Protein AF-A0AAU7A7Y3-F1 (afdb_monomer_lite)

pLDDT: mean 79.66, std 10.69, range [41.81, 94.44]

Structure (mmCIF, N/CA/C/O backbone):
data_AF-A0AAU7A7Y3-F1
#
_entry.id   AF-A0AAU7A7Y3-F1
#
loop_
_atom_site.group_PDB
_atom_site.id
_atom_site.type_symbol
_atom_site.label_atom_id
_atom_site.label_alt_id
_atom_site.label_comp_id
_atom_site.label_asym_id
_atom_site.label_entity_id
_atom_site.label_seq_id
_atom_site.pdbx_PDB_ins_code
_atom_site.Cartn_x
_atom_site.Cartn_y
_atom_site.Cartn_z
_atom_site.occupancy
_atom_site.B_iso_or_equiv
_atom_site.auth_seq_id
_atom_site.auth_comp_id
_atom_site.auth_asym_id
_atom_site.auth_atom_id
_atom_site.pdbx_PDB_model_num
ATOM 1 N N . MET A 1 1 ? 33.910 0.884 -14.013 1.00 46.66 1 MET A N 1
ATOM 2 C CA . MET A 1 1 ? 33.035 1.898 -13.382 1.00 46.66 1 MET A CA 1
ATOM 3 C C . MET A 1 1 ? 31.582 1.558 -13.727 1.00 46.66 1 MET A C 1
ATOM 5 O O . MET A 1 1 ? 30.944 2.311 -14.442 1.00 46.66 1 MET A O 1
ATOM 9 N N . GLU A 1 2 ? 31.076 0.403 -13.277 1.00 53.59 2 GLU A N 1
ATOM 10 C CA . GLU A 1 2 ? 29.744 -0.109 -13.681 1.00 53.59 2 GLU A CA 1
ATOM 11 C C . GLU A 1 2 ? 28.828 -0.493 -12.503 1.00 53.59 2 GLU A C 1
ATOM 13 O O . GLU A 1 2 ? 27.625 -0.614 -12.694 1.00 53.59 2 GLU A O 1
ATOM 18 N N . ASP A 1 3 ? 29.339 -0.593 -11.268 1.00 56.81 3 ASP A N 1
ATOM 19 C CA . ASP A 1 3 ? 28.534 -1.075 -10.131 1.00 56.81 3 ASP A CA 1
ATOM 20 C C . ASP A 1 3 ? 27.714 0.005 -9.405 1.00 56.81 3 ASP A C 1
ATOM 22 O O . ASP A 1 3 ? 26.627 -0.265 -8.894 1.00 56.81 3 ASP A O 1
ATOM 26 N N . GLN A 1 4 ? 28.189 1.256 -9.357 1.00 56.62 4 GLN A N 1
ATOM 27 C CA . GLN A 1 4 ? 27.491 2.310 -8.600 1.00 56.62 4 GLN A CA 1
ATOM 28 C C . GLN A 1 4 ? 26.180 2.754 -9.266 1.00 56.62 4 GLN A C 1
ATOM 30 O O . GLN A 1 4 ? 25.235 3.141 -8.577 1.00 56.62 4 GLN A O 1
ATOM 35 N N . THR A 1 5 ? 26.087 2.648 -10.592 1.00 62.56 5 THR A N 1
ATOM 36 C CA . THR A 1 5 ? 24.896 3.017 -11.369 1.00 62.56 5 THR A CA 1
ATOM 37 C C . THR A 1 5 ? 23.749 2.022 -11.169 1.00 62.56 5 THR A C 1
ATOM 39 O O . THR A 1 5 ? 22.590 2.428 -11.133 1.00 62.56 5 THR A O 1
ATOM 42 N N . SER A 1 6 ? 24.064 0.736 -10.970 1.00 76.25 6 SER A N 1
ATOM 43 C CA . SER A 1 6 ? 23.078 -0.333 -10.758 1.00 76.25 6 SER A CA 1
ATOM 44 C C . SER A 1 6 ? 22.378 -0.206 -9.400 1.00 76.25 6 SER A C 1
ATOM 46 O O . SER A 1 6 ? 21.149 -0.189 -9.321 1.00 76.25 6 SER A O 1
ATOM 48 N N . LEU A 1 7 ? 23.147 0.002 -8.327 1.00 80.44 7 LEU A N 1
ATOM 49 C CA . LEU A 1 7 ? 22.608 0.185 -6.975 1.00 80.44 7 LEU A CA 1
ATOM 50 C C . LEU A 1 7 ? 21.756 1.456 -6.863 1.00 80.44 7 LEU A C 1
ATOM 52 O O . LEU A 1 7 ? 20.659 1.415 -6.309 1.00 80.44 7 LEU A O 1
ATOM 56 N N . ALA A 1 8 ? 22.220 2.571 -7.434 1.00 82.75 8 ALA A N 1
ATOM 57 C CA . ALA A 1 8 ? 21.461 3.819 -7.445 1.00 82.75 8 ALA A CA 1
ATOM 58 C C . ALA A 1 8 ? 20.129 3.687 -8.207 1.00 82.75 8 ALA A C 1
ATOM 60 O O . ALA A 1 8 ? 19.105 4.180 -7.734 1.00 82.75 8 ALA A O 1
ATOM 61 N N . ALA A 1 9 ? 20.121 2.981 -9.342 1.00 82.25 9 ALA A N 1
ATOM 62 C CA . ALA A 1 9 ? 18.907 2.721 -10.114 1.00 82.25 9 ALA A CA 1
ATOM 63 C C . ALA A 1 9 ? 17.921 1.807 -9.364 1.00 82.25 9 ALA A C 1
ATOM 65 O O . ALA A 1 9 ? 16.721 2.083 -9.342 1.00 82.25 9 ALA A O 1
ATOM 66 N N . LEU A 1 10 ? 18.415 0.766 -8.685 1.00 82.12 10 LEU A N 1
ATOM 67 C CA . LEU A 1 10 ? 17.587 -0.091 -7.829 1.00 82.12 10 LEU A CA 1
ATOM 68 C C . LEU A 1 10 ? 16.946 0.703 -6.685 1.00 82.12 10 LEU A C 1
ATOM 70 O O . LEU A 1 10 ? 15.745 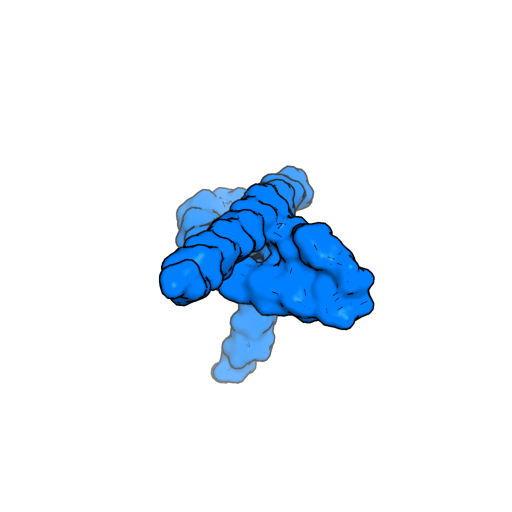0.577 -6.445 1.00 82.12 10 LEU A O 1
ATOM 74 N N . PHE A 1 11 ? 17.715 1.567 -6.018 1.00 85.56 11 PHE A N 1
ATOM 75 C CA . PHE A 1 11 ? 17.185 2.449 -4.976 1.00 85.56 11 PHE A CA 1
ATOM 76 C C . PHE A 1 11 ? 16.155 3.445 -5.518 1.00 85.56 11 PHE A C 1
ATOM 78 O O . PHE A 1 11 ? 15.148 3.694 -4.852 1.00 85.56 11 PHE A O 1
ATOM 85 N N . ALA A 1 12 ? 16.375 3.996 -6.713 1.00 85.69 12 ALA A N 1
ATOM 86 C CA . ALA A 1 12 ? 15.429 4.899 -7.361 1.00 85.69 12 ALA A CA 1
ATOM 87 C C . ALA A 1 12 ? 14.096 4.196 -7.669 1.00 85.69 12 ALA A C 1
ATOM 89 O O . ALA A 1 12 ? 13.045 4.694 -7.267 1.00 85.69 12 ALA A O 1
ATOM 90 N N . ASN A 1 13 ? 14.145 3.002 -8.267 1.00 85.38 13 ASN A N 1
ATOM 91 C CA . ASN A 1 13 ? 12.955 2.202 -8.569 1.00 85.38 13 ASN A CA 1
ATOM 92 C C . ASN A 1 13 ? 12.210 1.775 -7.300 1.00 85.38 13 ASN A C 1
ATOM 94 O O . ASN A 1 13 ? 10.988 1.882 -7.223 1.00 85.38 13 ASN A O 1
ATOM 98 N N . MET A 1 14 ? 12.933 1.336 -6.267 1.00 84.81 14 MET A N 1
ATOM 99 C CA . MET A 1 14 ? 12.324 0.971 -4.986 1.00 84.81 14 MET A CA 1
ATOM 100 C C . MET A 1 14 ? 11.643 2.177 -4.331 1.00 84.81 14 MET A C 1
ATOM 102 O O . MET A 1 14 ? 10.534 2.060 -3.809 1.00 84.81 14 MET A O 1
ATOM 106 N N . LYS A 1 15 ? 12.279 3.354 -4.382 1.00 88.31 15 LYS A N 1
ATOM 107 C CA . LYS A 1 15 ? 11.693 4.598 -3.877 1.00 88.31 15 LYS A CA 1
ATOM 108 C C . LYS A 1 15 ? 10.420 4.958 -4.638 1.00 88.31 15 LYS A C 1
ATOM 110 O O . LYS A 1 15 ? 9.438 5.340 -4.004 1.00 88.31 15 LYS A O 1
ATOM 115 N N . GLU A 1 16 ? 10.419 4.829 -5.960 1.00 89.38 16 GLU A N 1
ATOM 116 C CA . GLU A 1 16 ? 9.242 5.089 -6.791 1.00 89.38 16 GLU A CA 1
ATOM 117 C C . GLU A 1 16 ? 8.087 4.144 -6.437 1.00 89.38 16 GLU A C 1
ATOM 119 O O . GLU A 1 16 ? 6.991 4.603 -6.120 1.00 89.38 16 GLU A O 1
ATOM 124 N N . GLN A 1 17 ? 8.350 2.839 -6.363 1.00 88.88 17 GLN A N 1
ATOM 125 C CA . GLN A 1 17 ? 7.360 1.829 -5.977 1.00 88.88 17 GLN A CA 1
ATOM 126 C C . GLN A 1 17 ? 6.788 2.074 -4.575 1.00 88.88 17 GLN A C 1
ATOM 128 O O . GLN A 1 17 ? 5.572 2.052 -4.386 1.00 88.88 17 GLN A O 1
ATOM 133 N N . MET A 1 18 ? 7.649 2.369 -3.597 1.00 87.12 18 MET A N 1
ATOM 134 C CA . MET A 1 18 ? 7.231 2.729 -2.238 1.00 87.12 18 MET A CA 1
ATOM 135 C C . MET A 1 18 ? 6.367 3.991 -2.225 1.00 87.12 18 MET A C 1
ATOM 137 O O . MET A 1 18 ? 5.384 4.062 -1.490 1.00 87.12 18 MET A O 1
ATOM 141 N N . THR A 1 19 ? 6.710 4.977 -3.054 1.00 88.94 19 THR A N 1
ATOM 142 C CA . THR A 1 19 ? 5.951 6.224 -3.183 1.00 88.94 19 THR A CA 1
ATOM 143 C C . THR A 1 19 ? 4.564 5.945 -3.759 1.00 88.94 19 THR A C 1
ATOM 145 O O . THR A 1 19 ? 3.569 6.393 -3.192 1.00 88.94 19 THR A O 1
ATOM 148 N N . LEU A 1 20 ? 4.470 5.145 -4.824 1.00 89.69 20 LEU A N 1
ATOM 149 C CA . LEU A 1 20 ? 3.193 4.753 -5.428 1.00 89.69 20 LEU A CA 1
ATOM 150 C C . LEU A 1 20 ? 2.308 3.982 -4.447 1.00 89.69 20 LEU A C 1
ATOM 152 O O . LEU A 1 20 ? 1.123 4.301 -4.313 1.00 89.69 20 LEU A O 1
ATOM 156 N N . LEU A 1 21 ? 2.881 3.021 -3.718 1.00 87.19 21 LEU A N 1
ATOM 157 C CA . LEU A 1 21 ? 2.182 2.270 -2.674 1.00 87.19 21 LEU A CA 1
ATOM 158 C C . LEU A 1 21 ? 1.688 3.188 -1.551 1.00 87.19 21 LEU A C 1
ATOM 160 O O . LEU A 1 21 ? 0.539 3.076 -1.131 1.00 87.19 21 LEU A O 1
ATOM 164 N N . ALA A 1 22 ? 2.524 4.120 -1.087 1.00 86.62 22 ALA A N 1
ATOM 165 C CA . ALA A 1 22 ? 2.166 5.041 -0.014 1.00 86.62 22 ALA A CA 1
ATOM 166 C C . ALA A 1 22 ? 1.048 6.007 -0.434 1.00 86.62 22 ALA A C 1
ATOM 168 O O . ALA A 1 22 ? 0.048 6.129 0.273 1.00 86.62 22 ALA A O 1
ATOM 169 N N . PHE A 1 23 ? 1.173 6.663 -1.591 1.00 89.25 23 PHE A N 1
ATOM 170 C CA . PHE A 1 23 ? 0.167 7.617 -2.066 1.00 89.25 23 PHE A CA 1
ATOM 171 C C . PHE A 1 23 ? -1.179 6.945 -2.345 1.00 89.25 23 PHE A C 1
ATOM 173 O O . PHE A 1 23 ? -2.218 7.426 -1.886 1.00 89.25 23 PHE A O 1
ATOM 180 N N . SER A 1 24 ? -1.176 5.815 -3.054 1.00 88.38 24 SER A N 1
ATOM 181 C CA . SER A 1 24 ? -2.414 5.077 -3.326 1.00 88.38 24 SER A CA 1
ATOM 182 C C . SER A 1 24 ? -3.005 4.445 -2.065 1.00 88.38 24 SER A C 1
ATOM 184 O O . SER A 1 24 ? -4.222 4.475 -1.890 1.00 88.38 24 SER A O 1
ATOM 186 N N . GLY A 1 25 ? -2.166 3.962 -1.144 1.00 85.75 25 GLY A N 1
ATOM 187 C CA . GLY A 1 25 ? -2.582 3.452 0.163 1.00 85.75 25 GLY A CA 1
ATOM 188 C C . GLY A 1 25 ? -3.259 4.502 1.032 1.00 85.75 25 GLY A C 1
ATOM 189 O O . GLY A 1 25 ? -4.315 4.233 1.605 1.00 85.75 25 GLY A O 1
ATOM 190 N N . ILE A 1 26 ? -2.732 5.727 1.065 1.00 87.19 26 ILE A N 1
ATOM 191 C CA . ILE A 1 26 ? -3.400 6.852 1.733 1.00 87.19 26 ILE A CA 1
ATOM 192 C C . ILE A 1 26 ? -4.759 7.130 1.076 1.00 87.19 26 ILE A C 1
ATOM 194 O O . ILE A 1 26 ? -5.755 7.288 1.783 1.00 87.19 26 ILE A O 1
ATOM 198 N N . GLY A 1 27 ? -4.826 7.129 -0.259 1.00 85.31 27 GLY A N 1
ATOM 199 C CA . GLY A 1 27 ? -6.081 7.293 -0.999 1.00 85.31 27 GLY A CA 1
ATOM 200 C C . GLY A 1 27 ? -7.122 6.216 -0.667 1.00 85.31 27 GLY A C 1
ATOM 201 O O . GLY A 1 27 ? -8.282 6.537 -0.409 1.00 85.31 27 GLY A O 1
ATOM 202 N N . GLY A 1 28 ? -6.705 4.951 -0.591 1.00 83.94 28 GLY A N 1
ATOM 203 C CA . GLY A 1 28 ? -7.563 3.836 -0.184 1.00 83.94 28 GLY A CA 1
ATOM 204 C C . GLY A 1 28 ? -8.052 3.965 1.262 1.00 83.94 28 GLY A C 1
ATOM 205 O O . GLY A 1 28 ? -9.237 3.770 1.535 1.00 83.94 28 GLY A O 1
ATOM 206 N N . ALA A 1 29 ? -7.174 4.360 2.186 1.00 83.00 29 ALA A N 1
ATOM 207 C CA . ALA A 1 29 ? -7.527 4.557 3.592 1.00 83.00 29 ALA A CA 1
ATOM 208 C C . ALA A 1 29 ? -8.493 5.734 3.786 1.00 83.00 29 ALA A C 1
ATOM 210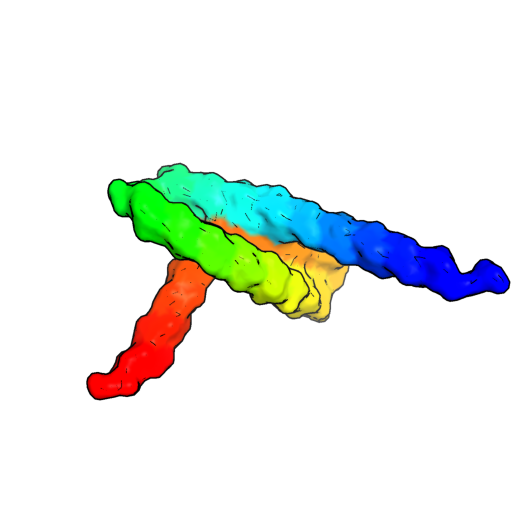 O O . ALA A 1 29 ? -9.434 5.658 4.585 1.00 83.00 29 ALA A O 1
ATOM 211 N N . PHE A 1 30 ? -8.304 6.813 3.024 1.00 83.62 30 PHE A N 1
ATOM 212 C CA . PHE A 1 30 ? -9.251 7.920 2.968 1.00 83.62 30 PHE A CA 1
ATOM 213 C C . PHE A 1 30 ? -10.611 7.452 2.441 1.00 83.62 30 PHE A C 1
ATOM 215 O O . PHE A 1 30 ? -11.625 7.675 3.100 1.00 83.62 30 PHE A O 1
ATOM 222 N N . PHE A 1 31 ? -10.631 6.727 1.318 1.00 84.94 31 PHE A N 1
ATOM 223 C CA . PHE A 1 31 ? -11.852 6.167 0.738 1.00 84.94 31 PHE A CA 1
ATOM 224 C C . PHE A 1 31 ? -12.622 5.296 1.742 1.00 84.94 31 PHE A C 1
ATOM 226 O O . PHE A 1 31 ? -13.818 5.501 1.951 1.00 84.94 31 PHE A O 1
ATOM 233 N N . ARG A 1 32 ? -11.927 4.397 2.453 1.00 82.19 32 ARG A N 1
ATOM 234 C CA . ARG A 1 32 ? -12.511 3.604 3.547 1.00 82.19 32 ARG A CA 1
ATOM 235 C C . ARG A 1 32 ? -13.107 4.487 4.636 1.00 82.19 32 ARG A C 1
ATOM 237 O O . ARG A 1 32 ? -14.198 4.207 5.109 1.00 82.19 32 ARG A O 1
ATOM 244 N N . THR A 1 33 ? -12.401 5.538 5.040 1.00 81.19 33 THR A N 1
ATOM 245 C CA . THR A 1 33 ? -12.848 6.432 6.120 1.00 81.19 33 THR A CA 1
ATOM 246 C C . THR A 1 33 ? -14.132 7.167 5.761 1.00 81.19 33 THR A C 1
ATOM 248 O O . THR A 1 33 ? -14.990 7.337 6.622 1.00 81.19 33 THR A O 1
ATOM 251 N N . VAL A 1 34 ? -14.262 7.584 4.500 1.00 81.7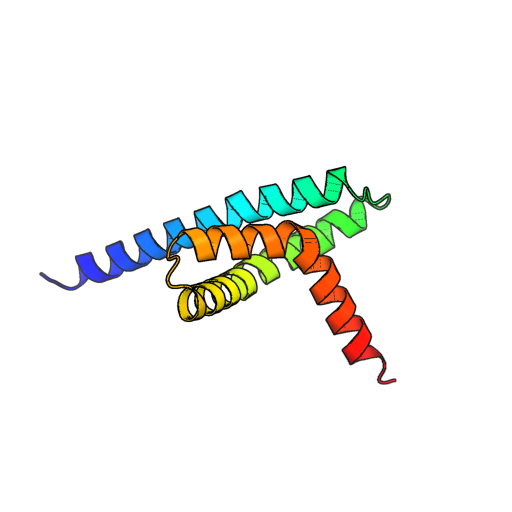5 34 VAL A N 1
ATOM 252 C CA . VAL A 1 34 ? -15.478 8.221 3.984 1.00 81.75 34 VAL A CA 1
ATOM 253 C C . VAL A 1 34 ? -16.649 7.236 3.971 1.00 81.75 34 VAL A C 1
ATOM 255 O O . VAL A 1 34 ? -17.763 7.618 4.316 1.00 81.75 34 VAL A O 1
ATOM 258 N N . LEU A 1 35 ? -16.410 5.973 3.603 1.00 80.94 35 LEU A N 1
ATOM 259 C CA . LEU A 1 35 ? -17.466 4.960 3.499 1.00 80.94 35 LEU A CA 1
ATOM 260 C C . LEU A 1 35 ? -17.853 4.300 4.830 1.00 80.94 35 LEU A C 1
ATOM 262 O O . LEU A 1 35 ? -19.006 3.917 5.007 1.00 80.94 35 LEU A O 1
ATOM 266 N N . ALA A 1 36 ? -16.902 4.124 5.744 1.00 76.06 36 ALA A N 1
ATOM 267 C CA . ALA A 1 36 ? -17.069 3.383 6.991 1.00 76.06 36 ALA A CA 1
ATOM 268 C C . ALA A 1 36 ? -16.272 4.055 8.129 1.00 76.06 36 ALA A C 1
ATOM 270 O O . ALA A 1 36 ? -15.146 3.645 8.436 1.00 76.06 36 ALA A O 1
ATOM 271 N N . PRO A 1 37 ? -16.824 5.108 8.754 1.00 70.25 37 PRO A N 1
ATOM 272 C CA . PRO A 1 37 ? -16.163 5.804 9.853 1.00 70.25 37 PRO A CA 1
ATOM 273 C C . PRO A 1 37 ? -16.130 4.941 11.130 1.00 70.25 37 PRO A C 1
ATOM 275 O O . PRO A 1 37 ? -17.151 4.424 11.571 1.00 70.25 37 PRO A O 1
ATOM 278 N N . GLU A 1 38 ? -14.951 4.795 11.744 1.00 66.31 38 GLU A N 1
ATOM 279 C CA . GLU A 1 38 ? -14.767 4.106 13.034 1.00 66.31 38 GLU A CA 1
ATOM 280 C C . GLU A 1 38 ? -14.716 5.087 14.220 1.00 66.31 38 GLU A C 1
ATOM 282 O O . GLU A 1 38 ? -14.050 6.120 14.145 1.00 66.31 38 GLU A O 1
ATOM 287 N N . GLU A 1 39 ? -15.340 4.722 15.348 1.00 64.88 39 GLU A N 1
ATOM 288 C CA . GLU A 1 39 ? -15.458 5.571 16.551 1.00 64.88 39 GLU A CA 1
ATOM 289 C C . GLU A 1 39 ? -14.204 5.590 17.460 1.00 64.88 39 GLU A C 1
ATOM 291 O O . GLU A 1 39 ? -13.992 6.545 18.209 1.00 64.88 39 GLU A O 1
ATOM 296 N N . GLN A 1 40 ? -13.334 4.568 17.421 1.00 75.94 40 GLN A N 1
ATOM 297 C CA . GLN A 1 40 ? -12.227 4.410 18.387 1.00 75.94 40 GLN A CA 1
ATOM 298 C C . GLN A 1 40 ? -10.861 4.899 17.865 1.00 75.94 40 GLN A C 1
ATOM 300 O O . GLN A 1 40 ? -10.024 4.122 17.400 1.00 75.94 40 GLN A O 1
ATOM 305 N N . TRP A 1 41 ? -10.578 6.189 18.056 1.00 72.00 41 TRP A N 1
ATOM 306 C CA . TRP A 1 41 ? -9.349 6.862 17.598 1.00 72.00 41 TRP A CA 1
ATOM 307 C C . TRP A 1 41 ? -8.025 6.245 18.084 1.00 72.00 41 TRP A C 1
ATOM 309 O O . TRP A 1 41 ? -7.076 6.141 17.310 1.00 72.00 41 TRP A O 1
ATOM 319 N N . LYS A 1 42 ? -7.931 5.803 19.348 1.00 73.31 42 LYS A N 1
ATOM 320 C CA . LYS A 1 42 ? -6.688 5.199 19.877 1.00 73.31 42 LYS A CA 1
ATOM 321 C C . LYS A 1 42 ? -6.345 3.874 19.198 1.00 73.31 42 LYS A C 1
ATOM 323 O O . LYS A 1 42 ? -5.183 3.630 18.884 1.00 73.31 42 LYS A O 1
ATOM 328 N N . ARG A 1 43 ? -7.353 3.029 18.960 1.00 71.00 43 ARG A N 1
ATOM 329 C CA . ARG A 1 43 ? -7.166 1.726 18.310 1.00 71.00 43 ARG A CA 1
ATOM 330 C C . ARG A 1 43 ? -6.738 1.910 16.854 1.00 71.00 43 ARG A C 1
ATOM 332 O O . ARG A 1 43 ? -5.799 1.259 16.411 1.00 71.00 43 ARG A O 1
ATOM 339 N N . ARG A 1 44 ? -7.325 2.906 16.186 1.00 70.50 44 ARG A N 1
ATOM 340 C CA . ARG A 1 44 ? -7.020 3.307 14.811 1.00 70.50 44 ARG A CA 1
ATOM 341 C C . ARG A 1 44 ? -5.569 3.730 14.590 1.00 70.50 44 ARG A C 1
ATOM 343 O O . ARG A 1 44 ? -5.012 3.422 13.548 1.00 70.50 44 ARG A O 1
ATOM 350 N N . ILE A 1 45 ? -4.933 4.414 15.542 1.00 72.19 45 ILE A N 1
ATOM 351 C CA . ILE A 1 45 ? -3.525 4.824 15.381 1.00 72.19 45 ILE A CA 1
ATOM 352 C C . ILE A 1 45 ? -2.599 3.606 15.437 1.00 72.19 45 ILE A C 1
ATOM 354 O O . ILE A 1 45 ? -1.738 3.444 14.577 1.00 72.19 45 ILE A O 1
ATOM 358 N N . VAL A 1 46 ? -2.786 2.724 16.421 1.00 73.44 46 VAL A N 1
ATOM 359 C CA . VAL A 1 46 ? -1.925 1.541 16.591 1.00 73.44 46 VAL A CA 1
ATOM 360 C C . VAL A 1 46 ? -2.136 0.541 15.452 1.00 73.44 46 VAL A C 1
ATOM 362 O O . VAL A 1 46 ? -1.165 0.060 14.866 1.00 73.44 46 VAL A O 1
ATOM 365 N N . GLN A 1 47 ? -3.396 0.272 15.097 1.00 70.62 47 GLN A N 1
ATOM 366 C CA . GLN A 1 47 ? -3.740 -0.586 13.963 1.00 70.62 47 GLN A CA 1
ATOM 367 C C . GLN A 1 47 ? -3.344 0.054 12.632 1.00 70.62 47 GLN A C 1
ATOM 369 O O . GLN A 1 47 ? -2.847 -0.644 11.760 1.00 70.62 47 GLN A O 1
ATOM 374 N N . GLY A 1 48 ? -3.446 1.377 12.508 1.00 69.00 48 GLY A N 1
ATOM 375 C CA . GLY A 1 48 ? -3.010 2.118 11.330 1.00 69.00 48 GLY A CA 1
ATOM 376 C C . GLY A 1 48 ? -1.501 2.051 11.108 1.00 69.00 48 GLY A C 1
ATOM 377 O O . GLY A 1 48 ? -1.071 1.843 9.981 1.00 69.00 48 GLY A O 1
ATOM 378 N N . ILE A 1 49 ? -0.681 2.151 12.161 1.00 73.56 49 ILE A N 1
ATOM 379 C CA . ILE A 1 49 ? 0.784 2.035 12.039 1.00 73.56 49 ILE A CA 1
ATOM 380 C C . ILE A 1 49 ? 1.191 0.594 11.709 1.00 73.56 49 ILE A C 1
ATOM 382 O O . ILE A 1 49 ? 1.965 0.365 10.779 1.00 73.56 49 ILE A O 1
ATOM 386 N N . SER A 1 50 ? 0.656 -0.389 12.440 1.00 70.31 50 SER A N 1
ATOM 387 C CA . SER A 1 50 ? 0.948 -1.806 12.183 1.00 70.31 50 SER A CA 1
ATOM 388 C C . SER A 1 50 ? 0.429 -2.254 10.811 1.00 70.31 50 SER A C 1
ATOM 390 O O . SER A 1 50 ? 1.138 -2.936 10.070 1.00 70.31 50 SER A O 1
ATOM 392 N N . GLY A 1 51 ? -0.769 -1.803 10.444 1.00 70.19 51 GLY A N 1
ATOM 393 C CA . GLY A 1 51 ? -1.408 -2.034 9.156 1.00 70.19 51 GLY A CA 1
ATOM 394 C C . GLY A 1 51 ? -0.666 -1.360 8.010 1.00 70.19 51 GLY A C 1
ATOM 395 O O . GLY A 1 51 ? -0.490 -1.994 6.981 1.00 70.19 51 GLY A O 1
ATOM 396 N N . ALA A 1 52 ? -0.144 -0.142 8.184 1.00 72.31 52 ALA A N 1
ATOM 397 C CA . ALA A 1 52 ? 0.668 0.533 7.169 1.00 72.31 52 ALA A CA 1
ATOM 398 C C . ALA A 1 52 ? 1.999 -0.190 6.920 1.00 72.31 52 ALA A C 1
ATOM 400 O O . ALA A 1 52 ? 2.368 -0.413 5.769 1.00 72.31 52 ALA A O 1
ATOM 401 N N . LEU A 1 53 ? 2.699 -0.613 7.978 1.00 72.94 53 LEU A N 1
ATOM 402 C CA 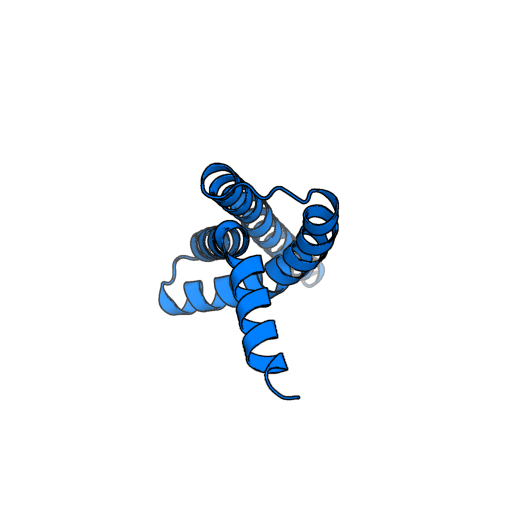. LEU A 1 53 ? 3.933 -1.399 7.844 1.00 72.94 53 LEU A CA 1
ATOM 403 C C . LEU A 1 53 ? 3.668 -2.740 7.147 1.00 72.94 53 LEU A C 1
ATOM 405 O O . LEU A 1 53 ? 4.415 -3.137 6.253 1.00 72.94 53 LEU A O 1
ATOM 409 N N . SER A 1 54 ? 2.572 -3.407 7.516 1.00 72.88 54 SER A N 1
ATOM 410 C CA . SER A 1 54 ? 2.136 -4.647 6.876 1.00 72.88 54 SER A CA 1
ATOM 411 C C . SER A 1 54 ? 1.750 -4.420 5.410 1.00 72.88 54 SER A C 1
ATOM 413 O O . SER A 1 54 ? 2.194 -5.168 4.547 1.00 72.88 54 SER A O 1
ATOM 415 N N . ALA A 1 55 ? 1.013 -3.350 5.109 1.00 73.44 55 ALA A N 1
ATOM 416 C CA . ALA A 1 55 ? 0.560 -2.975 3.774 1.00 73.44 55 ALA A CA 1
ATOM 417 C C . ALA A 1 55 ? 1.691 -2.546 2.838 1.00 73.44 55 ALA A C 1
ATOM 419 O O . ALA A 1 55 ? 1.583 -2.785 1.644 1.00 73.44 55 ALA A O 1
ATOM 420 N N . ILE A 1 56 ? 2.777 -1.946 3.328 1.00 74.94 56 ILE A N 1
ATOM 421 C CA . ILE A 1 56 ? 3.945 -1.659 2.480 1.00 74.94 56 ILE A CA 1
ATOM 422 C C . ILE A 1 56 ? 4.591 -2.976 2.030 1.00 74.94 56 ILE A C 1
ATOM 424 O O . ILE A 1 56 ? 4.890 -3.148 0.849 1.00 74.94 56 ILE A O 1
ATOM 428 N N . PHE A 1 57 ? 4.745 -3.934 2.949 1.00 78.94 57 PHE A N 1
ATOM 429 C CA . PHE A 1 57 ? 5.365 -5.223 2.648 1.00 78.94 57 PHE A CA 1
ATOM 430 C C . PHE A 1 57 ? 4.456 -6.119 1.786 1.00 78.94 57 PHE A C 1
ATOM 432 O O . PHE A 1 57 ? 4.846 -6.552 0.702 1.00 78.94 57 PHE A O 1
ATOM 439 N N . LEU A 1 58 ? 3.211 -6.345 2.220 1.00 82.19 58 LEU A N 1
ATOM 440 C CA . LEU A 1 58 ? 2.202 -7.109 1.475 1.00 82.19 58 LEU A CA 1
ATOM 441 C C . LEU A 1 58 ? 1.758 -6.403 0.196 1.00 82.19 58 LEU A C 1
ATOM 443 O O . LEU A 1 58 ? 1.469 -7.074 -0.786 1.00 82.19 58 LEU A O 1
ATOM 447 N N . GLY A 1 59 ? 1.719 -5.073 0.179 1.00 85.19 59 GLY A N 1
ATOM 448 C CA . GLY A 1 59 ? 1.379 -4.281 -1.000 1.00 85.19 59 GLY A CA 1
ATOM 449 C C . GLY A 1 59 ? 2.436 -4.393 -2.088 1.00 85.19 59 GLY A C 1
ATOM 450 O O . GLY A 1 59 ? 2.070 -4.521 -3.248 1.00 85.19 59 GLY A O 1
ATOM 451 N N . GLY A 1 60 ? 3.726 -4.447 -1.740 1.00 86.31 60 GLY A N 1
ATOM 452 C CA . GLY A 1 60 ? 4.788 -4.749 -2.705 1.00 86.31 60 GLY A CA 1
ATOM 453 C C . GLY A 1 60 ? 4.655 -6.152 -3.309 1.00 86.31 60 GLY A C 1
ATOM 454 O O . GLY A 1 60 ? 4.747 -6.312 -4.525 1.00 86.31 60 GLY A O 1
ATOM 455 N N . VAL A 1 61 ? 4.360 -7.160 -2.481 1.00 87.19 61 VAL A N 1
ATOM 456 C CA . VAL A 1 61 ? 4.111 -8.536 -2.954 1.00 87.19 61 VAL A CA 1
ATOM 457 C C . VAL A 1 61 ? 2.864 -8.595 -3.840 1.00 87.19 61 VAL A C 1
ATOM 459 O O . VAL A 1 61 ? 2.911 -9.151 -4.934 1.00 87.19 61 VAL A O 1
ATOM 462 N N . LEU A 1 62 ? 1.759 -7.985 -3.404 1.00 88.25 62 LEU A N 1
ATOM 463 C CA . LEU A 1 62 ? 0.514 -7.927 -4.164 1.00 88.25 62 LEU A CA 1
ATOM 464 C C . LEU A 1 62 ? 0.705 -7.186 -5.490 1.00 88.25 62 LEU A C 1
ATOM 466 O O . LEU A 1 62 ? 0.198 -7.643 -6.508 1.00 88.25 62 LEU A O 1
ATOM 470 N N . ALA A 1 63 ? 1.455 -6.084 -5.499 1.00 90.19 63 ALA A N 1
ATOM 471 C CA . ALA A 1 63 ? 1.779 -5.349 -6.715 1.00 90.19 63 ALA A CA 1
ATOM 472 C C . ALA A 1 63 ? 2.502 -6.243 -7.719 1.00 90.19 63 ALA A C 1
ATOM 474 O O . ALA A 1 63 ? 2.146 -6.243 -8.892 1.00 90.19 63 ALA A O 1
ATOM 475 N N . HIS A 1 64 ? 3.455 -7.052 -7.256 1.00 90.50 64 HIS A N 1
ATOM 476 C CA . HIS A 1 64 ? 4.176 -7.974 -8.124 1.00 90.50 64 HIS A CA 1
ATOM 477 C C . HIS A 1 64 ? 3.279 -9.098 -8.663 1.00 90.50 64 HIS A C 1
ATOM 479 O O . HIS A 1 64 ? 3.396 -9.473 -9.825 1.00 90.50 64 HIS A O 1
ATOM 485 N N . VAL A 1 65 ? 2.336 -9.593 -7.855 1.00 91.31 65 VAL A N 1
ATOM 486 C CA . VAL A 1 65 ? 1.329 -10.571 -8.305 1.00 91.31 65 VAL A CA 1
ATOM 487 C C . VAL A 1 65 ? 0.392 -9.958 -9.349 1.00 91.31 65 VAL A C 1
ATOM 489 O O . VAL A 1 65 ? 0.175 -10.561 -10.398 1.00 91.31 65 VAL A O 1
ATOM 492 N N . ILE A 1 66 ? -0.136 -8.756 -9.097 1.00 91.19 66 ILE A N 1
ATOM 493 C CA . ILE A 1 66 ? -0.991 -8.036 -10.052 1.00 91.19 66 ILE A CA 1
ATOM 494 C C . ILE A 1 66 ? -0.222 -7.791 -11.350 1.00 91.19 66 ILE A C 1
ATOM 496 O O . ILE A 1 66 ? -0.760 -8.019 -12.432 1.00 91.19 66 ILE A O 1
ATOM 500 N N . ASP A 1 67 ? 1.040 -7.380 -11.254 1.00 94.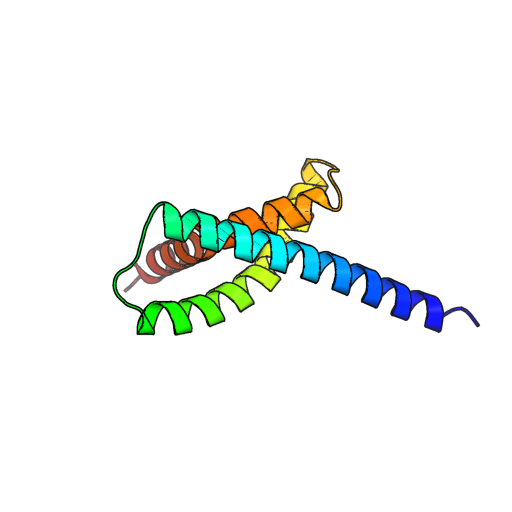00 67 ASP A N 1
ATOM 501 C CA . ASP A 1 67 ? 1.879 -7.124 -12.417 1.00 94.00 67 ASP A CA 1
ATOM 502 C C . ASP A 1 67 ? 2.153 -8.396 -13.222 1.00 94.00 67 ASP A C 1
ATOM 504 O O . ASP A 1 67 ? 1.964 -8.407 -14.433 1.00 94.00 67 ASP A O 1
ATOM 508 N N . ALA A 1 68 ? 2.472 -9.510 -12.563 1.00 93.50 68 ALA A N 1
ATOM 509 C CA . ALA A 1 68 ? 2.665 -10.795 -13.233 1.00 93.50 68 ALA A CA 1
ATOM 510 C C . ALA A 1 68 ? 1.401 -11.284 -13.969 1.00 93.50 68 ALA A C 1
ATOM 512 O O . ALA A 1 68 ? 1.503 -11.968 -14.985 1.00 93.50 68 ALA A O 1
ATOM 513 N N . MET A 1 69 ? 0.211 -10.935 -13.470 1.00 94.44 69 MET A N 1
ATOM 514 C CA . MET A 1 69 ? -1.066 -11.316 -14.082 1.00 94.44 69 MET A CA 1
ATOM 515 C C . MET A 1 69 ? -1.518 -10.373 -15.201 1.00 94.44 69 MET A C 1
ATOM 517 O O . MET A 1 69 ? -2.225 -10.805 -16.110 1.00 94.44 69 MET A O 1
ATOM 521 N N . THR A 1 70 ? -1.177 -9.087 -15.112 1.00 93.88 70 THR A N 1
ATOM 522 C CA . THR A 1 70 ? -1.769 -8.034 -15.960 1.00 93.88 70 THR A CA 1
ATOM 523 C C . THR A 1 70 ? -0.765 -7.326 -16.864 1.00 93.88 70 THR A C 1
ATOM 525 O O . THR A 1 70 ? -1.172 -6.715 -17.849 1.00 93.88 70 THR A O 1
ATOM 528 N N . GLY A 1 71 ? 0.528 -7.384 -16.544 1.00 90.56 71 GLY A N 1
ATOM 529 C CA . GLY A 1 71 ? 1.586 -6.615 -17.200 1.00 90.56 71 GLY A CA 1
ATOM 530 C C . GLY A 1 71 ? 1.448 -5.098 -17.029 1.00 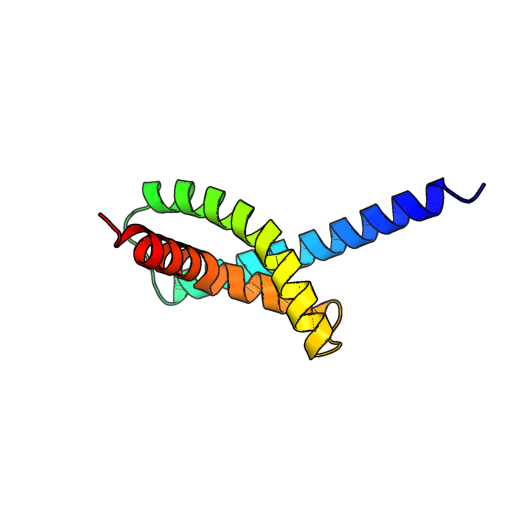90.56 71 GLY A C 1
ATOM 531 O O . GLY A 1 71 ? 1.951 -4.346 -17.861 1.00 90.56 71 GLY A O 1
ATOM 532 N N . ALA A 1 72 ? 0.718 -4.630 -16.009 1.00 88.75 72 ALA A N 1
ATOM 533 C CA . ALA A 1 72 ? 0.340 -3.222 -15.867 1.00 88.75 72 ALA A CA 1
ATOM 534 C C . ALA A 1 72 ? 1.433 -2.320 -15.246 1.00 88.75 72 ALA A C 1
ATOM 536 O O . ALA A 1 72 ? 1.243 -1.105 -15.116 1.00 88.75 72 ALA A O 1
ATOM 537 N N . GLY A 1 73 ? 2.581 -2.881 -14.866 1.00 90.00 73 GLY A N 1
ATOM 538 C CA . GLY A 1 73 ? 3.754 -2.178 -14.357 1.00 90.00 73 GLY A CA 1
ATOM 539 C C . GLY A 1 73 ? 3.443 -1.319 -13.133 1.00 90.00 73 GLY A C 1
ATOM 540 O O . GLY A 1 73 ? 2.945 -1.794 -12.113 1.00 90.00 73 GLY A O 1
ATOM 541 N N . LEU A 1 74 ? 3.709 -0.014 -13.236 1.00 89.62 74 LEU A N 1
ATOM 542 C CA . LEU A 1 74 ? 3.490 0.957 -12.155 1.00 89.62 74 LEU A CA 1
ATOM 543 C C . LEU A 1 74 ? 2.027 1.014 -11.680 1.00 89.62 74 LEU A C 1
ATOM 545 O O . LEU A 1 74 ? 1.770 1.280 -10.503 1.00 89.62 74 LEU A O 1
ATOM 549 N N . LEU A 1 75 ? 1.063 0.724 -12.561 1.00 91.19 75 LEU A N 1
ATOM 550 C CA . LEU A 1 75 ? -0.356 0.694 -12.194 1.00 91.19 75 LEU A CA 1
ATOM 551 C C . LEU A 1 75 ? -0.662 -0.434 -11.202 1.00 91.19 75 LEU A C 1
ATOM 553 O O . LEU A 1 75 ? -1.539 -0.276 -10.355 1.00 91.19 75 LEU A O 1
ATOM 557 N N . SER A 1 76 ? 0.097 -1.529 -11.243 1.00 92.81 76 SER A N 1
ATOM 558 C CA . SER A 1 76 ? -0.023 -2.643 -10.300 1.00 92.81 76 SER A CA 1
ATOM 559 C C . SER A 1 76 ? 0.326 -2.213 -8.873 1.00 92.81 76 SER A C 1
ATOM 561 O O . SER A 1 76 ? -0.353 -2.603 -7.925 1.00 92.81 76 SER A O 1
ATOM 563 N N . TYR A 1 77 ? 1.326 -1.338 -8.715 1.00 90.25 77 TYR A N 1
ATOM 564 C CA . TYR A 1 77 ? 1.715 -0.766 -7.420 1.00 90.25 77 TYR A CA 1
ATOM 565 C C . TYR A 1 77 ? 0.674 0.224 -6.892 1.00 90.25 77 TYR A C 1
ATOM 567 O O . TYR A 1 77 ? 0.370 0.218 -5.699 1.00 90.25 77 TYR A O 1
ATOM 575 N N . LEU A 1 78 ? 0.069 1.027 -7.771 1.00 89.06 78 LEU A N 1
ATOM 576 C CA . LEU A 1 78 ? -1.050 1.899 -7.400 1.00 89.06 78 LEU A CA 1
ATOM 577 C C . LEU A 1 78 ? -2.288 1.097 -6.977 1.00 89.06 78 LEU A C 1
ATOM 579 O O . LEU A 1 78 ? -2.910 1.403 -5.962 1.00 89.06 78 LEU A O 1
ATOM 583 N N . ALA A 1 79 ? -2.643 0.057 -7.732 1.00 89.81 79 ALA A N 1
ATOM 584 C CA . ALA A 1 79 ? -3.783 -0.796 -7.415 1.00 89.81 79 ALA A CA 1
ATOM 585 C C . ALA A 1 79 ? -3.569 -1.534 -6.088 1.00 89.81 79 ALA A C 1
ATOM 587 O O . ALA A 1 79 ? -4.446 -1.523 -5.223 1.00 89.81 79 ALA A O 1
ATOM 588 N N . ALA A 1 80 ? -2.386 -2.122 -5.897 1.00 89.88 80 ALA A N 1
ATOM 589 C CA . ALA A 1 80 ? -2.041 -2.819 -4.667 1.00 89.88 80 ALA A CA 1
ATOM 590 C C . ALA A 1 80 ? -2.077 -1.890 -3.450 1.00 89.88 80 ALA A C 1
ATOM 592 O O . ALA A 1 80 ? -2.672 -2.248 -2.433 1.00 89.88 80 ALA A O 1
ATOM 593 N N . GLY A 1 81 ? -1.500 -0.690 -3.555 1.00 88.19 81 GLY A N 1
ATOM 594 C CA . GLY A 1 81 ? -1.538 0.275 -2.462 1.00 88.19 81 GLY A CA 1
ATOM 595 C C . GLY A 1 81 ? -2.968 0.712 -2.150 1.00 88.19 81 GLY A C 1
ATOM 596 O O . GLY A 1 81 ? -3.377 0.628 -0.995 1.00 88.19 81 GLY A O 1
ATOM 597 N N . PHE A 1 82 ? -3.784 1.050 -3.155 1.00 88.31 82 PHE A N 1
ATOM 598 C CA . PHE A 1 82 ? -5.194 1.411 -2.948 1.00 88.31 82 PHE A CA 1
ATOM 599 C C . PHE A 1 82 ? -6.015 0.291 -2.285 1.00 88.31 82 PHE A C 1
ATOM 601 O O . PHE A 1 82 ? -6.783 0.550 -1.351 1.00 88.31 82 PHE A O 1
ATOM 608 N N . LEU A 1 83 ? -5.846 -0.960 -2.720 1.00 88.19 83 LEU A N 1
ATOM 609 C CA . LEU A 1 83 ? -6.518 -2.122 -2.125 1.00 88.19 83 LEU A CA 1
ATOM 610 C C . LEU A 1 83 ? -6.094 -2.334 -0.668 1.00 88.19 83 LEU A C 1
ATOM 612 O O . LEU A 1 83 ? -6.940 -2.517 0.211 1.00 88.19 83 LEU A O 1
ATOM 616 N N . MET A 1 84 ? -4.793 -2.243 -0.393 1.00 87.38 84 MET A N 1
ATOM 617 C CA . MET A 1 84 ? -4.273 -2.359 0.967 1.00 87.38 84 MET A CA 1
ATOM 618 C C . MET A 1 84 ? -4.755 -1.216 1.868 1.00 87.38 84 MET A C 1
ATOM 620 O O . MET A 1 84 ? -5.120 -1.456 3.017 1.00 87.38 84 MET A O 1
ATOM 624 N N . GLY A 1 85 ? -4.843 0.007 1.348 1.00 82.94 85 GLY A N 1
ATOM 625 C CA . GLY A 1 85 ? -5.382 1.152 2.078 1.00 82.94 85 GLY A CA 1
ATOM 626 C C . GLY A 1 85 ? -6.879 1.042 2.377 1.00 82.94 85 GLY A C 1
ATOM 627 O O . GLY A 1 85 ? -7.327 1.390 3.466 1.00 82.94 85 GLY A O 1
ATOM 628 N N . SER A 1 86 ? -7.668 0.551 1.421 1.00 84.44 86 SER A N 1
ATOM 629 C CA . SER A 1 86 ? -9.132 0.492 1.542 1.00 84.44 86 SER A CA 1
ATOM 630 C C . SER A 1 86 ? -9.635 -0.693 2.373 1.00 84.44 86 SER A C 1
ATOM 632 O O . SER A 1 86 ? -10.616 -0.564 3.113 1.00 84.44 86 SER A O 1
ATOM 634 N N . GLY A 1 87 ? -8.960 -1.841 2.291 1.00 79.69 87 GLY A N 1
ATOM 635 C CA . GLY A 1 87 ? -9.417 -3.082 2.923 1.00 79.69 87 GLY A CA 1
ATOM 636 C C . GLY A 1 87 ? -8.337 -3.913 3.609 1.00 79.69 87 GLY A C 1
ATOM 637 O O . GLY A 1 87 ? -8.687 -4.885 4.275 1.00 79.69 87 GLY A O 1
ATOM 638 N N . GLY A 1 88 ? -7.056 -3.551 3.494 1.00 77.19 88 GLY A N 1
ATOM 639 C CA . GLY A 1 88 ? -5.937 -4.373 3.967 1.00 77.19 88 GLY A CA 1
ATOM 640 C C . GLY A 1 88 ? -5.984 -4.664 5.465 1.00 77.19 88 GLY A C 1
ATOM 641 O O . GLY A 1 88 ? -5.856 -5.816 5.864 1.00 77.19 88 GLY A O 1
ATOM 642 N N . GLU A 1 89 ? -6.267 -3.662 6.300 1.00 71.81 89 GLU A N 1
ATOM 643 C CA . GLU A 1 89 ? -6.407 -3.867 7.751 1.00 71.81 89 GLU A CA 1
ATOM 644 C C . GLU A 1 89 ? -7.541 -4.849 8.087 1.00 71.81 89 GLU A C 1
ATOM 646 O O . GLU A 1 89 ? -7.377 -5.742 8.918 1.00 71.81 89 GLU A O 1
ATOM 651 N N . LEU A 1 90 ? -8.685 -4.720 7.408 1.00 75.25 90 LEU A N 1
ATOM 652 C CA . LEU A 1 90 ? -9.841 -5.585 7.629 1.00 75.25 90 LEU A CA 1
ATOM 653 C C . LEU A 1 90 ? -9.548 -7.024 7.187 1.00 75.25 90 LEU A C 1
ATOM 655 O O . LEU A 1 90 ? -9.924 -7.963 7.881 1.00 75.25 90 LEU A O 1
ATOM 659 N N . ALA A 1 91 ? -8.851 -7.190 6.061 1.00 74.88 91 ALA A N 1
ATOM 660 C CA . ALA A 1 91 ? -8.429 -8.489 5.552 1.00 74.88 91 ALA A CA 1
ATOM 661 C C . ALA A 1 91 ? -7.408 -9.160 6.484 1.00 74.88 91 ALA A C 1
ATOM 663 O O . ALA A 1 91 ? -7.552 -10.339 6.801 1.00 74.88 91 ALA A O 1
ATOM 664 N N . VAL A 1 92 ? -6.422 -8.405 6.983 1.00 71.12 92 VAL A N 1
ATOM 665 C CA . VAL A 1 92 ? -5.448 -8.895 7.971 1.00 71.12 92 VAL A CA 1
ATOM 666 C C . VAL A 1 92 ? -6.158 -9.315 9.253 1.00 71.12 92 VAL A C 1
ATOM 668 O O . VAL A 1 92 ? -5.879 -10.390 9.778 1.00 71.12 92 VAL A O 1
ATOM 671 N N . LYS A 1 93 ? -7.110 -8.514 9.737 1.00 73.06 93 LYS A N 1
ATOM 672 C CA . LYS A 1 93 ? -7.892 -8.852 10.927 1.00 73.06 93 LYS A CA 1
ATOM 673 C C . LYS A 1 93 ? -8.757 -10.096 10.712 1.00 73.06 93 LYS A C 1
ATOM 675 O O . LYS A 1 93 ? -8.710 -11.000 11.533 1.00 73.06 93 LYS A O 1
ATOM 680 N N . ALA A 1 94 ? -9.463 -10.197 9.587 1.00 77.50 94 ALA A N 1
ATOM 681 C CA . ALA A 1 94 ? -10.253 -11.380 9.244 1.00 77.50 94 ALA A CA 1
ATOM 682 C C . ALA A 1 94 ? -9.384 -12.646 9.136 1.00 77.50 94 ALA A C 1
ATOM 684 O O . ALA A 1 94 ? -9.786 -13.719 9.584 1.00 77.50 94 ALA A O 1
ATOM 685 N N . MET A 1 95 ? -8.171 -12.523 8.589 1.00 75.44 95 MET A N 1
ATOM 686 C CA . MET A 1 95 ? -7.194 -13.611 8.547 1.00 75.44 95 MET A CA 1
ATOM 687 C C . MET A 1 95 ? -6.715 -13.996 9.954 1.00 75.44 95 MET A C 1
ATOM 689 O O . MET A 1 95 ? -6.657 -15.183 10.268 1.00 75.44 95 MET A O 1
ATOM 693 N N . GLN A 1 96 ? -6.392 -13.019 10.808 1.00 73.94 96 GLN A N 1
ATOM 694 C CA . GLN A 1 96 ? -6.014 -13.270 12.203 1.00 73.94 96 GLN A CA 1
ATOM 695 C C . GLN A 1 96 ? -7.137 -13.977 12.958 1.00 73.94 96 GLN A C 1
ATOM 697 O O . GLN A 1 96 ? -6.882 -15.009 13.572 1.00 73.94 96 GLN A O 1
ATOM 702 N N . ASP A 1 97 ? -8.369 -13.483 12.849 1.00 78.88 97 ASP A N 1
ATOM 703 C CA . ASP A 1 97 ? -9.544 -14.080 13.480 1.00 78.88 97 ASP A CA 1
ATOM 704 C C . ASP A 1 97 ? -9.737 -15.523 12.981 1.00 78.88 97 ASP A C 1
ATOM 706 O O . ASP A 1 97 ? -9.845 -16.446 13.784 1.00 78.88 97 ASP A O 1
ATOM 710 N N . SER A 1 98 ? -9.653 -15.761 11.667 1.00 77.00 98 SER A N 1
ATOM 711 C CA . SER A 1 98 ? -9.751 -17.109 11.087 1.00 77.00 98 SER A CA 1
ATOM 712 C C . SER A 1 98 ? -8.665 -18.074 11.579 1.00 77.00 98 SER A C 1
ATOM 714 O O . SER A 1 98 ? -8.922 -19.275 11.667 1.00 77.00 98 SER A O 1
ATOM 716 N N . LEU A 1 99 ? -7.453 -17.589 11.859 1.00 76.50 99 LEU A N 1
ATOM 717 C CA . LEU A 1 99 ? -6.335 -18.411 12.334 1.00 76.50 99 LEU A CA 1
ATOM 718 C C . LEU A 1 99 ? -6.362 -18.610 13.856 1.00 76.50 99 LEU A C 1
ATOM 720 O O . LEU A 1 99 ? -5.941 -19.658 14.348 1.00 76.50 99 LEU A O 1
ATOM 724 N N . MET A 1 100 ? -6.871 -17.627 14.601 1.00 71.69 100 MET A N 1
ATOM 725 C CA . MET A 1 100 ? -6.970 -17.651 16.063 1.00 71.69 100 MET A CA 1
ATOM 726 C C . MET A 1 100 ? -8.216 -18.379 16.585 1.00 71.69 100 MET A C 1
ATOM 728 O O . MET A 1 100 ? -8.257 -18.698 17.770 1.00 71.69 100 MET A O 1
ATOM 732 N N . VAL A 1 101 ? -9.175 -18.748 15.723 1.00 59.22 101 VAL A N 1
ATOM 733 C CA . VAL A 1 101 ? -10.322 -19.628 16.061 1.00 59.22 101 VAL A CA 1
ATOM 734 C C . VAL A 1 101 ? -9.896 -21.040 16.523 1.00 59.22 101 VAL A C 1
ATOM 736 O O . VAL A 1 101 ? -10.724 -21.830 16.966 1.00 59.22 101 VAL A O 1
ATOM 739 N N . LYS A 1 102 ? -8.597 -21.367 16.542 1.00 50.59 102 LYS A N 1
ATOM 740 C CA . LYS A 1 102 ? -8.070 -22.499 17.320 1.00 50.59 102 LYS A CA 1
ATOM 741 C C . LYS A 1 102 ? -7.640 -22.072 18.732 1.00 50.59 102 LYS A C 1
ATOM 743 O O . LYS A 1 102 ? -6.447 -21.907 18.986 1.00 50.59 102 LYS A O 1
ATOM 748 N N . LYS A 1 103 ? -8.599 -21.989 19.656 1.00 41.81 103 LYS A N 1
ATOM 749 C CA . LYS A 1 103 ? -8.423 -22.374 21.067 1.00 41.81 103 LYS A CA 1
ATOM 750 C C . LYS A 1 103 ? -9.715 -22.948 21.622 1.00 41.81 103 LYS A C 1
ATOM 752 O O . LYS A 1 103 ? -10.755 -22.278 21.469 1.00 41.81 103 LYS A O 1
#

Foldseek 3Di:
DPPVVVVVVVVVVLVLLLVLLVVLLQVLLVVQCVVPPDDDPVVCVVLVVVLSVVLSVVLVVQLVVQCVVPVPPSVSSSVSSNCSNNCVSVVVVVVVVVVVVPD

Sequence (103 aa):
MEDQTSLAALFANMKEQMTLLAFSGIGGAFFRTVLAPEEQWKRRIVQGISGALSAIFLGGVLAHVIDAMTGAGLLSYLAAGFLMGSGGELAVKAMQDSLMVKK

Secondary structure (DSSP, 8-state):
--HHHHHHHHHHHHHHHHHHHHHHHHHHHHHHHHHS--S-HHHHHHHHHHHHHHHHHHHHHHHHHHHHHH--THHHHHHHHHHIIIIIHHHHHHHHHHHHT--

Radius of gyration: 16.09 Å; chains: 1; bounding box: 50×31×38 Å